Protein AF-A0A198XUK1-F1 (afdb_monomer)

Foldseek 3Di:
DPPPPDDPPDPDDDPVRVVVVLVPDPDNPDFDWDDPPPPPDTDTWDDKDWDWDDDPVGIDTDIDTDD

Nearest PDB structures (foldseek):
  2fdo-assembly1_A  TM=4.269E-01  e=5.367E-01  Archaeoglobus fulgidus DSM 4304
  2j98-assembly1_B  TM=5.496E-01  e=9.850E+00  Human coronavirus 229E
  2qlz-assembly1_B  TM=2.830E-01  e=9.234E+00  unclassified

pLDDT: mean 75.23, std 13.71, range [36.25, 92.19]

Secondary structure (DSSP, 8-state):
--------TT----HHHHHHHHHTSS-TTPPPEE-SSTTSS-EEPEEEEEEEEEETTEEEEEEEEE-

Solvent-accessible surface area (backbone atoms only — not comparable to full-atom values): 4617 Å² total; per-residue (Å²): 134,81,79,80,81,72,84,72,89,77,78,82,71,52,72,64,60,49,51,55,56,57,67,69,43,93,68,78,86,65,82,63,67,46,57,95,56,93,68,79,48,79,35,59,67,44,77,78,44,81,50,77,44,83,48,102,90,45,79,45,78,44,78,46,72,44,109

Sequence (67 aa):
MSQEIIEWEDRKKTIQTLIEELKSFENQDLIVMVTSDEGETFNSVKLVSKGFKEQDDGEVVYCALHI

Organism: Moraxella catarrhalis (NCBI:txid480)

Mean predicted aligned error: 10.07 Å

Radius of gyration: 15.21 Å; Cα contacts (8 Å, |Δi|>4): 56; chains: 1; bounding box: 31×45×20 Å

Structure (mmCIF, N/CA/C/O backbone):
data_AF-A0A198XUK1-F1
#
_entry.id   AF-A0A198XUK1-F1
#
loop_
_atom_site.group_PDB
_atom_site.id
_atom_site.type_symbol
_atom_site.label_atom_id
_atom_site.label_alt_id
_atom_site.label_comp_id
_atom_site.label_asym_id
_atom_site.label_entity_id
_atom_site.label_seq_id
_atom_site.pdbx_PDB_ins_code
_atom_site.Cartn_x
_atom_site.Cartn_y
_atom_site.Cartn_z
_atom_site.occupancy
_atom_site.B_iso_or_equiv
_atom_site.auth_seq_id
_atom_site.auth_comp_id
_atom_site.auth_asym_id
_atom_site.auth_atom_id
_atom_site.pdbx_PDB_model_num
ATOM 1 N N . MET A 1 1 ? 20.807 21.278 6.996 1.00 36.25 1 MET A N 1
ATOM 2 C CA . MET A 1 1 ? 19.934 20.212 7.521 1.00 36.25 1 MET A CA 1
ATOM 3 C C . MET A 1 1 ? 19.837 19.161 6.431 1.00 36.25 1 MET A C 1
ATOM 5 O O . MET A 1 1 ? 19.051 19.327 5.511 1.00 36.25 1 MET A O 1
ATOM 9 N N . SER A 1 2 ? 20.745 18.189 6.436 1.00 42.16 2 SER A N 1
ATOM 10 C CA . SER A 1 2 ? 20.702 17.039 5.529 1.00 42.16 2 SER A CA 1
ATOM 11 C C . SER A 1 2 ? 19.462 16.218 5.871 1.00 42.16 2 SER A C 1
ATOM 13 O O . SER A 1 2 ? 19.303 15.838 7.029 1.00 42.16 2 SER A O 1
ATOM 15 N N . GLN A 1 3 ? 18.561 16.023 4.907 1.00 48.19 3 GLN A N 1
ATOM 16 C CA . GLN A 1 3 ? 17.42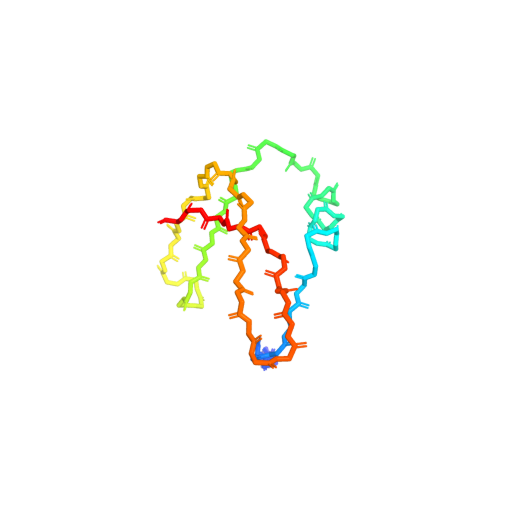3 15.121 5.072 1.00 48.19 3 GLN A CA 1
ATOM 17 C C . GLN A 1 3 ? 17.972 13.724 5.372 1.00 48.19 3 GLN A C 1
ATOM 19 O O . GLN A 1 3 ? 18.744 13.184 4.583 1.00 48.19 3 GLN A O 1
ATOM 24 N N . GLU A 1 4 ? 17.625 13.175 6.536 1.00 46.28 4 GLU A N 1
ATOM 25 C CA . GLU A 1 4 ? 17.872 11.770 6.843 1.00 46.28 4 GLU A CA 1
ATOM 26 C C . GLU A 1 4 ? 17.063 10.933 5.852 1.00 46.28 4 GLU A C 1
ATOM 28 O O . GLU A 1 4 ? 15.831 10.953 5.857 1.00 46.28 4 GLU A O 1
ATOM 33 N N . ILE A 1 5 ? 17.764 10.235 4.962 1.00 50.09 5 ILE A N 1
ATOM 34 C CA . ILE A 1 5 ? 17.178 9.199 4.119 1.00 50.09 5 ILE A CA 1
ATOM 35 C C . ILE A 1 5 ? 16.830 8.054 5.071 1.00 50.09 5 ILE A C 1
ATOM 37 O O . ILE A 1 5 ? 17.708 7.340 5.547 1.00 50.09 5 ILE A O 1
ATOM 41 N N . ILE A 1 6 ? 15.554 7.950 5.436 1.00 53.50 6 ILE A N 1
ATOM 42 C CA . ILE A 1 6 ? 15.041 6.851 6.257 1.00 53.50 6 ILE A CA 1
ATOM 43 C C . ILE A 1 6 ? 15.114 5.596 5.390 1.00 53.50 6 ILE A C 1
ATOM 45 O O . ILE A 1 6 ? 14.432 5.557 4.375 1.00 53.50 6 ILE A O 1
ATOM 49 N N . GLU A 1 7 ? 15.913 4.595 5.764 1.00 45.53 7 GLU A N 1
ATOM 50 C CA . GLU A 1 7 ? 15.977 3.308 5.056 1.00 45.53 7 GLU A CA 1
ATOM 51 C C . GLU A 1 7 ? 14.565 2.713 4.888 1.00 45.53 7 GLU A C 1
ATOM 53 O O . GLU A 1 7 ? 13.851 2.445 5.860 1.00 45.53 7 GLU A O 1
ATOM 58 N N . TRP A 1 8 ? 14.144 2.548 3.631 1.00 55.53 8 TRP A N 1
ATOM 59 C CA . TRP A 1 8 ? 12.810 2.075 3.244 1.00 55.53 8 TRP A CA 1
ATOM 60 C C . TRP A 1 8 ? 12.639 0.552 3.379 1.00 55.53 8 TRP A C 1
ATOM 62 O O . TRP A 1 8 ? 11.517 0.057 3.272 1.00 55.53 8 TRP A O 1
ATOM 72 N N . GLU A 1 9 ? 13.720 -0.194 3.621 1.00 47.62 9 GLU A N 1
ATOM 73 C CA . GLU A 1 9 ? 13.840 -1.592 3.186 1.00 47.62 9 GLU A CA 1
ATOM 74 C C . GLU A 1 9 ? 12.930 -2.617 3.884 1.00 47.62 9 GLU A C 1
ATOM 76 O O . GLU A 1 9 ? 12.722 -3.685 3.318 1.00 47.62 9 GLU A O 1
ATOM 81 N N . ASP A 1 10 ? 12.296 -2.316 5.027 1.00 53.47 10 ASP A N 1
ATOM 82 C CA . ASP A 1 10 ? 11.517 -3.344 5.750 1.00 53.47 10 ASP A CA 1
ATOM 83 C C . ASP A 1 10 ? 10.159 -2.914 6.329 1.00 53.47 10 ASP A C 1
ATOM 85 O O . ASP A 1 10 ? 9.506 -3.661 7.068 1.00 53.47 10 ASP A O 1
ATOM 89 N N . ARG A 1 11 ? 9.645 -1.731 5.972 1.00 60.34 11 ARG A N 1
ATOM 90 C CA . ARG A 1 11 ? 8.337 -1.271 6.480 1.00 60.34 11 ARG A CA 1
ATOM 91 C C . ARG A 1 11 ? 7.173 -1.859 5.688 1.00 60.34 11 ARG A C 1
ATOM 93 O O . ARG A 1 11 ? 6.453 -1.157 4.981 1.00 60.34 11 ARG A O 1
ATOM 100 N N . LYS A 1 12 ? 6.929 -3.157 5.863 1.00 70.00 12 LYS A N 1
ATOM 101 C CA . LYS A 1 12 ? 5.680 -3.789 5.418 1.00 70.00 12 LYS A CA 1
ATOM 102 C C . LYS A 1 12 ? 4.520 -3.217 6.236 1.00 70.00 12 LYS A C 1
ATOM 104 O O . LYS A 1 12 ? 4.431 -3.448 7.439 1.00 70.00 12 LYS A O 1
ATOM 109 N N . LYS A 1 13 ? 3.624 -2.465 5.593 1.00 79.06 13 LYS A N 1
ATOM 110 C CA . LYS A 1 13 ? 2.372 -2.002 6.211 1.00 79.06 13 LYS A CA 1
ATOM 111 C C . LYS A 1 13 ? 1.249 -2.981 5.906 1.00 79.06 13 LYS A C 1
ATOM 113 O O . LYS A 1 13 ? 1.160 -3.524 4.807 1.00 79.06 13 LYS A O 1
ATOM 118 N N . THR A 1 14 ? 0.369 -3.190 6.880 1.00 85.00 14 THR A N 1
ATOM 119 C CA . THR A 1 14 ? -0.882 -3.911 6.631 1.00 85.00 14 THR A CA 1
ATOM 120 C C . THR A 1 14 ? -1.837 -3.034 5.820 1.00 85.00 14 THR A C 1
ATOM 122 O O . THR A 1 14 ? -1.743 -1.805 5.848 1.00 85.00 14 THR A O 1
ATOM 125 N N . ILE A 1 15 ? -2.806 -3.656 5.143 1.00 83.44 15 ILE A N 1
ATOM 126 C CA . ILE A 1 15 ? -3.881 -2.935 4.439 1.00 83.44 15 ILE A CA 1
ATOM 127 C C . ILE A 1 15 ? -4.627 -2.004 5.401 1.00 83.44 15 ILE A C 1
ATOM 129 O O . ILE A 1 15 ? -4.962 -0.884 5.032 1.00 83.44 15 ILE A O 1
ATOM 133 N N . GLN A 1 16 ? -4.856 -2.445 6.642 1.00 87.19 16 GLN A N 1
ATOM 134 C CA . GLN A 1 16 ? -5.544 -1.642 7.647 1.00 87.19 16 GLN A CA 1
ATOM 135 C C . GLN A 1 16 ? -4.771 -0.356 7.958 1.00 87.19 16 GLN A C 1
ATOM 137 O O . GLN A 1 16 ? -5.339 0.728 7.864 1.00 87.19 16 GLN A O 1
ATOM 142 N N . THR A 1 17 ? -3.477 -0.473 8.265 1.00 87.75 17 THR A N 1
ATOM 143 C CA . THR A 1 17 ? -2.621 0.682 8.568 1.00 87.75 17 THR A CA 1
ATOM 144 C C . THR A 1 17 ? -2.546 1.643 7.382 1.00 87.75 17 THR A C 1
ATOM 146 O O . THR A 1 17 ? -2.649 2.851 7.563 1.00 87.75 17 THR A O 1
ATOM 149 N N . LEU A 1 18 ? -2.436 1.115 6.157 1.00 87.12 18 LEU A N 1
ATOM 150 C CA . LEU A 1 18 ? -2.441 1.935 4.946 1.00 87.12 18 LEU A CA 1
ATOM 151 C C . LEU A 1 18 ? -3.763 2.700 4.777 1.00 87.12 18 LEU A C 1
ATOM 153 O O . LEU A 1 18 ? -3.749 3.889 4.480 1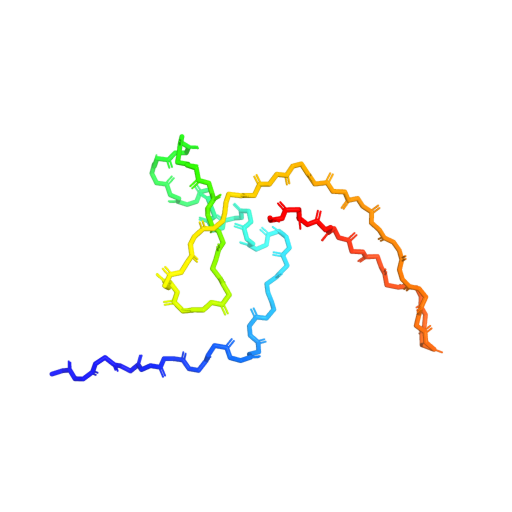.00 87.12 18 LEU A O 1
ATOM 157 N N . ILE A 1 19 ? -4.909 2.047 4.989 1.00 88.38 19 ILE A N 1
ATOM 158 C CA . ILE A 1 19 ? -6.225 2.696 4.892 1.00 88.38 19 ILE A CA 1
ATOM 159 C C . ILE A 1 19 ? -6.378 3.797 5.947 1.00 88.38 19 ILE A C 1
ATOM 161 O O . ILE A 1 19 ? -6.934 4.849 5.644 1.00 88.38 19 ILE A O 1
ATOM 165 N N . GLU A 1 20 ? -5.920 3.568 7.178 1.0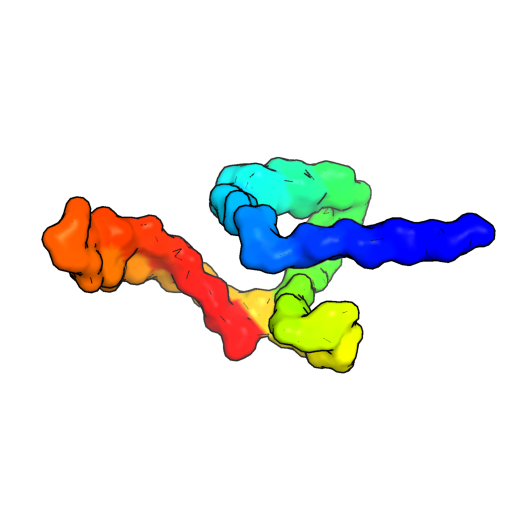0 92.19 20 GLU A N 1
ATOM 166 C CA . GLU A 1 20 ? -5.968 4.573 8.247 1.00 92.19 20 GLU A CA 1
ATOM 167 C C . GLU A 1 20 ? -5.128 5.810 7.900 1.00 92.19 20 GLU A C 1
ATOM 169 O O . GLU A 1 20 ? -5.602 6.933 8.066 1.00 92.19 20 GLU A O 1
ATOM 174 N N . GLU A 1 21 ? -3.932 5.620 7.341 1.00 89.25 21 GLU A N 1
ATOM 175 C CA . GLU A 1 21 ? -3.099 6.724 6.856 1.00 89.25 21 GLU A CA 1
ATOM 176 C C . GLU A 1 21 ? -3.763 7.475 5.700 1.00 89.25 21 GLU A C 1
ATOM 178 O O . GLU A 1 21 ? -3.854 8.700 5.741 1.00 89.25 21 GLU A O 1
ATOM 183 N N . LEU A 1 22 ? -4.293 6.763 4.701 1.00 89.50 22 LEU A N 1
ATOM 184 C CA . LEU A 1 22 ? -4.978 7.392 3.569 1.00 89.50 22 LEU A CA 1
ATOM 185 C C . LEU A 1 22 ? -6.199 8.201 4.023 1.00 89.50 22 LEU A C 1
ATOM 187 O O . LEU A 1 22 ? -6.409 9.306 3.533 1.00 89.50 22 LEU A O 1
ATOM 191 N N . LYS A 1 23 ? -6.958 7.713 5.012 1.00 91.12 23 LYS A N 1
ATOM 192 C CA . LYS A 1 23 ? -8.087 8.442 5.619 1.00 91.12 23 LYS A CA 1
ATOM 193 C C . LYS A 1 23 ? -7.674 9.714 6.361 1.00 91.12 23 LYS A C 1
ATOM 195 O O . LYS A 1 23 ? -8.526 10.565 6.597 1.00 91.12 23 LYS A O 1
ATOM 200 N N . SER A 1 24 ? -6.409 9.835 6.763 1.00 90.88 24 SER A N 1
ATOM 201 C CA . SER A 1 24 ? -5.910 11.022 7.466 1.00 90.88 24 SER A CA 1
ATOM 202 C C . SER A 1 24 ? -5.671 12.219 6.538 1.00 90.88 24 SER A C 1
ATOM 204 O O . SER A 1 24 ? -5.531 13.343 7.019 1.00 90.88 24 SER A O 1
ATOM 206 N N . PHE A 1 25 ? -5.646 12.008 5.217 1.00 91.56 25 PHE A N 1
ATOM 207 C CA . PHE A 1 25 ? -5.488 13.090 4.251 1.00 91.56 25 PHE A CA 1
ATOM 208 C C . PHE A 1 25 ? -6.757 13.937 4.140 1.00 91.56 25 PHE A C 1
ATOM 210 O O . PHE A 1 25 ? -7.865 13.418 4.032 1.00 91.56 25 PHE A O 1
ATOM 217 N N . GLU A 1 26 ? -6.586 15.259 4.125 1.00 91.12 26 GLU A N 1
ATOM 218 C CA . GLU A 1 26 ? -7.697 16.215 4.049 1.00 91.12 26 GLU A CA 1
ATOM 219 C C . GLU A 1 26 ? -8.512 16.054 2.757 1.00 91.12 26 GLU A C 1
ATOM 221 O O . GLU A 1 26 ? -9.739 16.129 2.778 1.00 91.12 26 GLU A O 1
ATOM 226 N N . ASN A 1 27 ? -7.835 15.777 1.639 1.00 92.06 27 ASN A N 1
ATOM 227 C CA . ASN A 1 27 ? -8.472 15.538 0.351 1.00 92.06 27 ASN A CA 1
ATOM 228 C C . ASN A 1 27 ? -8.527 14.036 0.034 1.00 92.06 27 ASN A C 1
ATOM 230 O O . ASN A 1 27 ? -7.508 13.425 -0.289 1.00 92.06 27 ASN A O 1
ATOM 234 N N . GLN A 1 28 ? -9.728 13.464 0.093 1.00 91.56 28 GLN A N 1
ATOM 235 C CA . GLN A 1 28 ? -9.986 12.050 -0.200 1.00 91.56 28 GLN A CA 1
ATOM 236 C C . GLN A 1 28 ? -10.236 11.761 -1.694 1.00 91.56 28 GLN A C 1
ATOM 238 O O . GLN A 1 28 ? -10.350 10.598 -2.067 1.00 91.56 28 GLN A O 1
ATOM 243 N N . ASP A 1 29 ? -10.273 12.784 -2.556 1.00 90.88 29 ASP A N 1
ATOM 244 C CA . ASP A 1 29 ? -10.473 12.638 -4.008 1.00 90.88 29 ASP A CA 1
ATOM 245 C C . ASP A 1 29 ? -9.149 12.462 -4.782 1.00 90.88 29 ASP A C 1
ATOM 247 O O . ASP A 1 29 ? -9.121 12.458 -6.016 1.00 90.88 29 ASP A O 1
ATOM 251 N N . LEU A 1 30 ? -8.024 12.335 -4.070 1.00 86.81 30 LEU A N 1
ATOM 252 C CA . LEU A 1 30 ? -6.708 12.128 -4.670 1.00 86.81 30 LEU A CA 1
ATOM 253 C C . LEU A 1 30 ? -6.577 10.718 -5.265 1.00 86.81 30 L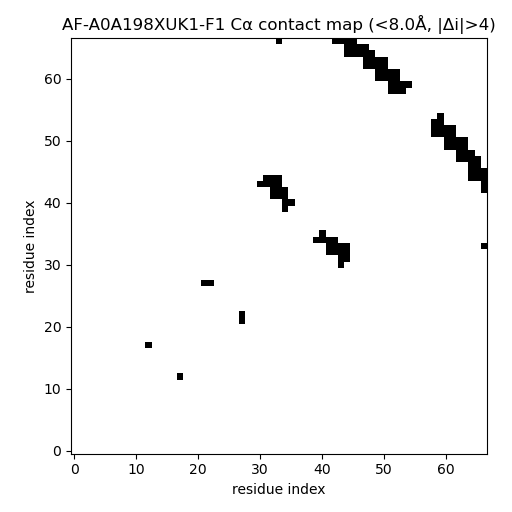EU A C 1
ATOM 255 O O . LEU A 1 30 ? -6.952 9.718 -4.653 1.00 86.81 30 LEU A O 1
ATOM 259 N N . ILE A 1 31 ? -5.974 10.629 -6.453 1.00 85.12 31 ILE A N 1
ATOM 260 C CA . ILE A 1 31 ? -5.641 9.345 -7.080 1.00 85.12 31 ILE A CA 1
ATOM 261 C C . ILE A 1 31 ? -4.446 8.734 -6.344 1.00 85.12 31 ILE A C 1
ATOM 263 O O . ILE A 1 31 ? -3.400 9.368 -6.203 1.00 85.12 31 ILE A O 1
ATOM 267 N N . VAL A 1 32 ? -4.590 7.483 -5.907 1.00 85.31 32 VAL A N 1
ATOM 268 C CA . VAL A 1 32 ? -3.501 6.738 -5.269 1.00 85.31 32 VAL A CA 1
ATOM 269 C C . VAL A 1 32 ? -2.497 6.281 -6.325 1.00 85.31 32 VAL A C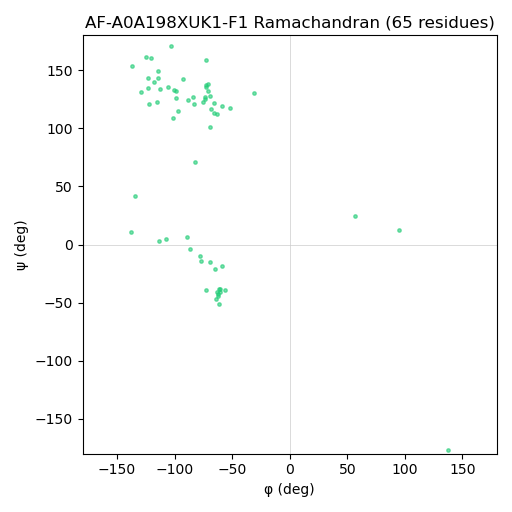 1
ATOM 271 O O . VAL A 1 32 ? -2.840 5.540 -7.252 1.00 85.31 32 VAL A O 1
ATOM 274 N N . MET A 1 33 ? -1.247 6.699 -6.141 1.00 85.75 33 MET A N 1
ATOM 275 C CA . MET A 1 33 ? -0.116 6.349 -6.996 1.00 85.75 33 MET A CA 1
ATOM 276 C C . MET A 1 33 ? 0.894 5.509 -6.210 1.00 85.75 33 MET A C 1
ATOM 278 O O . MET A 1 33 ? 1.125 5.757 -5.027 1.00 85.75 33 MET A O 1
ATOM 282 N N . VAL A 1 34 ? 1.511 4.532 -6.873 1.00 83.88 34 VAL A N 1
ATOM 283 C CA . VAL A 1 34 ? 2.582 3.688 -6.328 1.00 83.88 34 VAL A CA 1
ATOM 284 C C . VAL A 1 34 ? 3.847 3.902 -7.150 1.00 83.88 34 VAL A C 1
ATOM 286 O O . VAL A 1 34 ? 3.790 4.001 -8.376 1.00 83.88 34 VAL A O 1
ATOM 289 N N . THR A 1 35 ? 4.983 3.950 -6.465 1.00 82.69 35 THR A N 1
ATOM 290 C CA . THR A 1 35 ? 6.322 3.980 -7.056 1.00 82.69 35 THR A CA 1
ATOM 291 C C . THR A 1 35 ? 7.131 2.808 -6.507 1.00 82.69 35 THR A C 1
ATOM 293 O O . THR A 1 35 ? 6.974 2.424 -5.346 1.00 82.69 35 THR A O 1
ATOM 296 N N . SER A 1 36 ? 7.965 2.222 -7.362 1.00 82.25 36 SER A N 1
ATOM 297 C CA . SER A 1 36 ? 8.945 1.191 -7.000 1.00 82.25 36 SER A CA 1
ATOM 298 C C . SER A 1 36 ? 10.390 1.674 -7.154 1.00 82.25 36 SER A C 1
ATOM 300 O O . SER A 1 36 ? 11.315 0.890 -6.989 1.00 82.25 36 SER A O 1
ATOM 302 N N . ASP A 1 37 ? 10.570 2.938 -7.522 1.00 82.31 37 ASP A N 1
ATOM 303 C CA . ASP A 1 37 ? 11.822 3.576 -7.930 1.00 82.31 37 ASP A CA 1
ATOM 304 C C . ASP A 1 37 ? 11.974 4.941 -7.246 1.00 82.31 37 ASP A C 1
ATOM 306 O O . ASP A 1 37 ? 12.339 5.935 -7.863 1.00 82.31 37 ASP A O 1
ATOM 310 N N . GLU A 1 38 ? 11.627 4.993 -5.957 1.00 77.56 38 GLU A N 1
ATOM 311 C CA . GLU A 1 38 ? 11.805 6.175 -5.098 1.00 77.56 38 GLU A CA 1
ATOM 312 C C . GLU A 1 38 ? 11.131 7.463 -5.616 1.00 77.56 38 GLU A C 1
ATOM 314 O O . GLU A 1 38 ? 11.492 8.576 -5.238 1.00 77.56 38 GLU A O 1
ATOM 319 N N . GLY A 1 39 ? 10.086 7.323 -6.432 1.00 75.50 39 GLY A N 1
ATOM 320 C CA . GLY A 1 39 ? 9.300 8.428 -6.974 1.00 75.50 39 GLY A CA 1
ATOM 321 C C . GLY A 1 39 ? 9.729 8.902 -8.361 1.00 75.50 39 GLY A C 1
ATOM 322 O O . GLY A 1 39 ? 9.264 9.959 -8.784 1.00 75.50 39 GLY A O 1
ATOM 323 N N . GLU A 1 40 ? 10.571 8.158 -9.084 1.00 80.56 40 GLU A N 1
ATOM 324 C CA . GLU A 1 40 ? 10.867 8.464 -10.491 1.00 80.56 40 GLU A CA 1
ATOM 325 C C . GLU A 1 40 ? 9.685 8.115 -11.413 1.00 80.56 40 GLU A C 1
ATOM 327 O O . GLU A 1 40 ? 9.335 8.897 -12.303 1.00 80.56 40 GLU A O 1
ATOM 332 N N . THR A 1 41 ? 9.003 6.996 -11.152 1.00 83.81 41 THR A N 1
ATOM 333 C CA . THR A 1 41 ? 7.831 6.534 -11.903 1.00 83.81 41 THR A CA 1
ATOM 334 C C . THR A 1 41 ? 6.626 6.349 -10.988 1.00 83.81 41 THR A C 1
ATOM 336 O O . THR A 1 41 ? 6.691 5.721 -9.930 1.00 83.81 41 THR A O 1
ATOM 339 N N . PHE A 1 42 ? 5.474 6.848 -11.440 1.00 82.62 42 PHE A N 1
ATOM 340 C CA . PHE A 1 42 ? 4.204 6.735 -10.729 1.00 82.62 42 PHE A CA 1
ATOM 341 C C . PHE A 1 42 ? 3.213 5.889 -11.524 1.00 82.62 42 PHE A C 1
ATOM 343 O O . PHE A 1 42 ? 2.845 6.242 -12.645 1.00 82.62 42 PHE A O 1
ATOM 350 N N . ASN A 1 43 ? 2.721 4.813 -10.913 1.00 83.19 43 ASN A N 1
ATOM 351 C CA . ASN A 1 43 ? 1.692 3.947 -11.482 1.00 83.19 43 ASN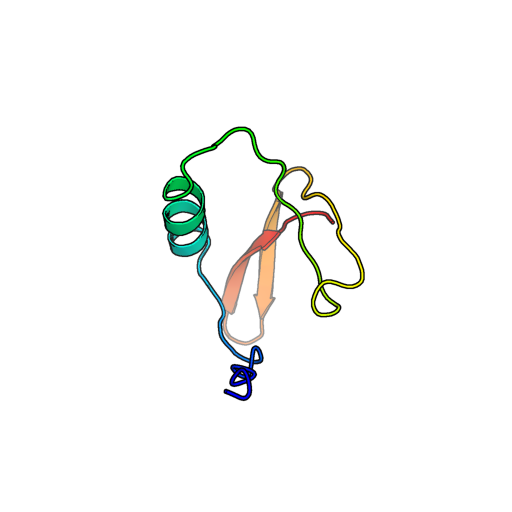 A CA 1
ATOM 352 C C . ASN A 1 43 ? 0.400 4.060 -10.670 1.00 83.19 43 ASN A C 1
ATOM 354 O O . ASN A 1 43 ? 0.420 4.027 -9.439 1.00 83.19 43 ASN A O 1
ATOM 358 N N . SER A 1 44 ? -0.734 4.207 -11.354 1.00 80.69 44 SER A N 1
ATOM 359 C CA . SER A 1 44 ? -2.043 4.227 -10.697 1.00 80.69 44 SER A CA 1
ATOM 360 C C . SER A 1 44 ? -2.417 2.829 -10.221 1.00 80.69 44 SER A C 1
ATOM 362 O O . SER A 1 44 ? -2.313 1.873 -10.989 1.00 80.69 44 SER A O 1
ATOM 364 N N . VAL A 1 45 ? -2.959 2.717 -9.015 1.00 81.38 45 VAL A N 1
ATOM 365 C CA . VAL A 1 45 ? -3.489 1.441 -8.529 1.00 81.38 45 VAL A CA 1
ATOM 366 C C . VAL A 1 45 ? -4.814 1.116 -9.221 1.00 81.38 45 VAL A C 1
ATOM 368 O O . VAL A 1 45 ? -5.764 1.898 -9.169 1.00 81.38 45 VAL A O 1
ATOM 371 N N . LYS A 1 46 ? -4.903 -0.063 -9.839 1.00 74.75 46 LYS A N 1
ATOM 372 C CA . LYS A 1 46 ? -6.146 -0.637 -10.373 1.00 74.75 46 LYS A CA 1
ATOM 373 C C . LYS A 1 46 ? -6.685 -1.737 -9.449 1.00 74.75 46 LYS A C 1
ATOM 375 O O . LYS A 1 46 ? -6.042 -2.139 -8.483 1.00 74.75 46 LYS A O 1
ATOM 380 N N . LEU A 1 47 ? -7.907 -2.174 -9.761 1.00 68.00 47 LEU A N 1
ATOM 381 C CA . LEU A 1 47 ? -8.784 -3.071 -8.997 1.00 68.00 47 LEU A CA 1
ATOM 382 C C . LEU A 1 47 ? -8.058 -4.125 -8.131 1.00 68.00 47 LEU A C 1
ATOM 384 O O . LEU A 1 47 ? -7.193 -4.858 -8.607 1.00 68.00 47 LEU A O 1
ATOM 388 N N . VAL A 1 48 ? -8.461 -4.214 -6.859 1.00 76.00 48 VAL A N 1
ATOM 389 C CA . VAL A 1 48 ? -7.914 -5.153 -5.865 1.00 76.00 48 VAL A CA 1
ATOM 390 C C . VAL A 1 48 ? -8.357 -6.581 -6.190 1.00 76.00 48 VAL A C 1
ATOM 392 O O . VAL A 1 48 ? -9.548 -6.834 -6.369 1.00 76.00 48 VAL A O 1
ATOM 395 N N . SER A 1 49 ? -7.425 -7.534 -6.179 1.00 71.94 49 SER A N 1
ATOM 396 C CA . SER A 1 49 ? -7.735 -8.971 -6.186 1.00 71.94 49 SER A CA 1
ATOM 397 C C . SER A 1 49 ? -7.287 -9.632 -4.881 1.00 71.94 49 SER A C 1
ATOM 399 O O . SER A 1 49 ? -6.325 -9.194 -4.250 1.00 71.94 49 SER A O 1
ATOM 401 N N . LYS A 1 50 ? -7.998 -10.679 -4.448 1.00 74.94 50 LYS A N 1
ATOM 402 C CA . LYS A 1 50 ? -7.602 -11.518 -3.309 1.00 74.94 50 LYS A CA 1
ATOM 403 C C . LYS A 1 50 ? -6.936 -12.783 -3.843 1.00 74.94 50 LYS A C 1
ATOM 405 O O . LYS A 1 50 ? -7.531 -13.469 -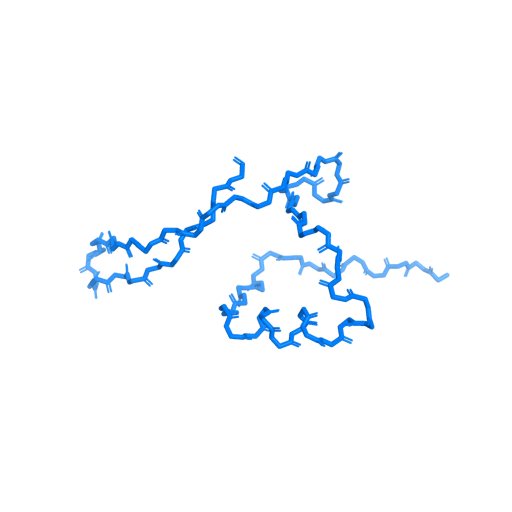4.670 1.00 74.94 50 LYS A O 1
ATOM 410 N N . GLY A 1 51 ? -5.728 -13.071 -3.373 1.00 73.06 51 GLY A N 1
ATOM 411 C CA . GLY A 1 51 ? -4.937 -14.230 -3.766 1.00 73.06 51 GLY A CA 1
ATOM 412 C C . GLY A 1 51 ? -4.519 -15.075 -2.568 1.00 73.06 51 GLY A C 1
ATOM 413 O O . GLY A 1 51 ? -4.523 -14.621 -1.421 1.00 73.06 51 GLY A O 1
ATOM 414 N N . PHE A 1 52 ? -4.149 -16.313 -2.867 1.00 77.69 52 PHE A N 1
ATOM 415 C CA . PHE A 1 52 ? -3.622 -17.280 -1.916 1.00 77.69 52 PHE A CA 1
ATOM 416 C C . PHE A 1 52 ? -2.332 -17.840 -2.509 1.00 77.69 52 PHE A C 1
ATOM 418 O O . PHE A 1 52 ? -2.299 -18.183 -3.693 1.00 77.69 52 PHE A O 1
ATOM 425 N N . LYS A 1 53 ? -1.255 -17.868 -1.724 1.00 75.25 53 LYS A N 1
ATOM 426 C CA . LYS A 1 53 ? 0.012 -18.483 -2.124 1.00 75.25 53 LYS A CA 1
ATOM 427 C C . LYS A 1 53 ? 0.352 -19.556 -1.109 1.00 75.25 53 LYS A C 1
ATOM 429 O O . LYS A 1 53 ? 0.501 -19.253 0.073 1.00 75.25 53 LYS A O 1
ATOM 434 N N . GLU A 1 54 ? 0.485 -20.784 -1.586 1.00 70.06 54 GLU A N 1
ATOM 435 C CA . GLU A 1 54 ? 1.052 -21.863 -0.790 1.00 70.06 54 GLU A CA 1
ATOM 436 C C . GLU A 1 54 ? 2.546 -21.586 -0.582 1.00 70.06 54 GLU A C 1
ATOM 438 O O . GLU A 1 54 ? 3.280 -21.288 -1.531 1.00 70.06 54 GLU A O 1
ATOM 443 N N . GLN A 1 55 ? 2.975 -21.618 0.675 1.00 72.31 55 GLN A N 1
ATOM 444 C CA . GLN A 1 55 ? 4.374 -21.643 1.084 1.00 72.31 55 GLN A CA 1
ATOM 445 C C . GLN A 1 55 ? 4.618 -22.914 1.903 1.00 72.31 55 GLN A C 1
ATOM 447 O O . GLN A 1 55 ? 3.674 -23.524 2.411 1.00 72.31 55 GLN A O 1
ATOM 452 N N . ASP A 1 56 ? 5.883 -23.322 2.019 1.00 72.56 56 ASP A N 1
ATOM 453 C CA . ASP A 1 56 ? 6.285 -24.558 2.709 1.00 72.56 56 ASP A CA 1
ATOM 454 C C . ASP A 1 56 ? 5.853 -24.595 4.195 1.00 72.56 56 ASP A C 1
ATOM 456 O O . ASP A 1 56 ? 5.777 -25.661 4.805 1.00 72.56 56 ASP A O 1
ATOM 460 N N . ASP A 1 57 ? 5.537 -23.436 4.774 1.00 72.12 57 ASP A N 1
ATOM 461 C CA . ASP A 1 57 ? 5.103 -23.188 6.149 1.00 72.12 57 ASP A CA 1
ATOM 462 C C . ASP A 1 57 ? 3.606 -22.826 6.292 1.00 72.12 57 ASP A C 1
ATOM 464 O O . ASP A 1 57 ? 3.136 -22.573 7.405 1.00 72.12 57 ASP A O 1
ATOM 468 N N . GLY A 1 58 ? 2.829 -22.861 5.202 1.00 70.00 58 GLY A N 1
ATOM 469 C CA . GLY A 1 58 ? 1.376 -22.672 5.214 1.00 70.00 58 GLY A CA 1
ATOM 470 C C . GLY A 1 58 ? 0.833 -21.791 4.085 1.00 70.00 58 GLY A C 1
ATOM 471 O O . GLY A 1 58 ? 1.546 -21.339 3.191 1.00 70.00 58 GLY A O 1
ATOM 472 N N . GLU A 1 59 ? -0.477 -21.545 4.114 1.00 73.50 59 GLU A N 1
ATOM 473 C CA . GLU A 1 59 ? -1.156 -20.683 3.142 1.00 73.50 59 GLU A CA 1
ATOM 474 C C . GLU A 1 59 ? -1.033 -19.206 3.544 1.00 73.50 59 GLU 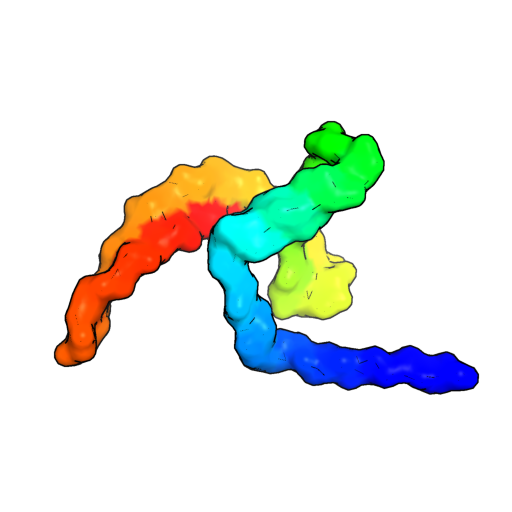A C 1
ATOM 476 O O . GLU A 1 59 ? -1.500 -18.789 4.607 1.00 73.50 59 GLU A O 1
ATOM 481 N N . VAL A 1 60 ? -0.445 -18.384 2.671 1.00 77.94 60 VAL A N 1
ATOM 482 C CA . VAL A 1 60 ? -0.415 -16.927 2.836 1.00 77.94 60 VAL A CA 1
ATOM 483 C C . VAL A 1 60 ? -1.544 -16.306 2.022 1.00 77.94 60 VAL A C 1
ATOM 485 O O . VAL A 1 60 ? -1.540 -16.335 0.789 1.00 77.94 60 VAL A O 1
ATOM 488 N N . VAL A 1 61 ? -2.502 -15.700 2.723 1.00 75.75 61 VAL A N 1
ATOM 489 C CA . VAL A 1 61 ? -3.568 -14.889 2.121 1.00 75.75 61 VAL A CA 1
ATOM 490 C C . VAL A 1 61 ? -3.047 -13.474 1.896 1.00 75.75 61 VAL A C 1
ATOM 492 O O . VAL A 1 61 ? -2.576 -12.830 2.833 1.00 75.75 61 VAL A O 1
ATOM 495 N N . TYR A 1 62 ? -3.169 -12.956 0.677 1.00 76.00 62 TYR A N 1
ATOM 496 C CA . TYR A 1 62 ? -2.753 -11.593 0.350 1.00 76.00 62 TYR A CA 1
ATOM 497 C C . TYR A 1 62 ? -3.782 -10.886 -0.536 1.00 76.00 62 TYR A C 1
ATOM 499 O O . TYR A 1 62 ? -4.532 -11.511 -1.287 1.00 76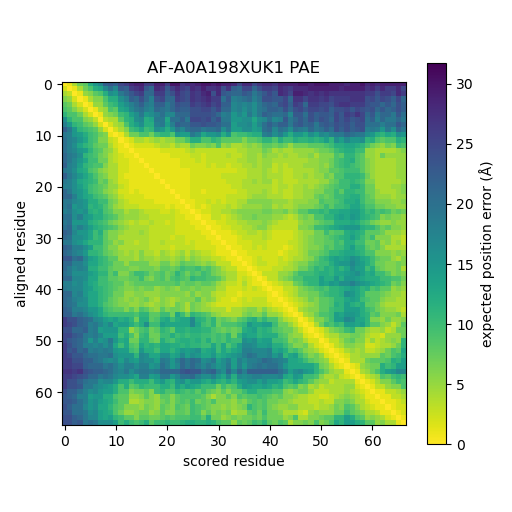.00 62 TYR A O 1
ATOM 507 N N . CYS A 1 63 ? -3.813 -9.557 -0.458 1.00 70.38 63 CYS A N 1
ATOM 508 C CA . CYS A 1 63 ? -4.482 -8.735 -1.463 1.00 70.38 63 CYS A CA 1
ATOM 509 C C . CYS A 1 63 ? -3.425 -8.217 -2.433 1.00 70.38 63 CYS A C 1
ATOM 511 O O . CYS A 1 63 ? -2.393 -7.704 -2.005 1.00 70.38 63 CYS A O 1
ATOM 513 N N . ALA A 1 64 ? -3.689 -8.343 -3.727 1.00 69.00 64 ALA A N 1
ATOM 514 C CA . ALA A 1 64 ? -2.830 -7.823 -4.774 1.00 69.00 64 ALA A CA 1
ATOM 515 C C . ALA A 1 64 ? -3.459 -6.577 -5.394 1.00 69.00 64 ALA A C 1
ATOM 517 O O . ALA A 1 64 ? -4.657 -6.541 -5.698 1.00 69.00 64 ALA A O 1
ATOM 518 N N . LEU A 1 65 ? -2.616 -5.572 -5.592 1.00 71.56 65 LEU A N 1
ATOM 519 C CA . LEU A 1 65 ? -2.916 -4.371 -6.352 1.00 71.56 65 LEU A CA 1
ATOM 520 C C . LEU A 1 65 ? -2.290 -4.529 -7.735 1.00 71.56 65 LEU A C 1
ATOM 522 O O . LEU A 1 65 ? -1.137 -4.944 -7.841 1.00 71.56 65 LEU A O 1
ATOM 526 N N . HIS A 1 66 ? -3.051 -4.233 -8.785 1.00 70.75 66 HIS A N 1
ATOM 527 C CA . HIS A 1 66 ? -2.509 -4.197 -10.139 1.00 70.75 66 HIS A CA 1
ATOM 528 C C . HIS A 1 66 ? -1.975 -2.788 -10.418 1.00 70.75 66 HIS A C 1
ATOM 530 O O . HIS A 1 66 ? -2.721 -1.819 -10.256 1.00 70.75 66 HIS A O 1
ATOM 536 N N . ILE A 1 67 ? -0.701 -2.692 -10.800 1.00 70.38 67 ILE A N 1
ATOM 537 C CA . ILE A 1 67 ? 0.010 -1.454 -11.155 1.00 70.38 67 ILE A CA 1
ATOM 538 C C . ILE A 1 67 ? 0.291 -1.417 -12.655 1.00 70.38 67 ILE A C 1
ATOM 540 O O . ILE A 1 67 ? 0.590 -2.498 -13.213 1.00 70.38 67 ILE A O 1
#